Protein AF-X1D7Z5-F1 (afdb_monomer)

Mean predicted aligned error: 3.75 Å

Radius of gyration: 14.7 Å; Cα contacts (8 Å, |Δi|>4): 200; chains: 1; bounding box: 39×24×39 Å

Sequence (118 aa):
MLPVLEDTVLAESVVADRLTINDLLLYSAVCGTGLDTIPLPGSISEDQLYAVLLDLAALAQRLGKFLTARLMPIPGKRVGEVTDFDFEFFANSKVMDFKAKPLEGHLTEEENFHIQSR

pLDDT: mean 92.73, std 5.83, range [73.25, 97.75]

Foldseek 3Di:
DDACFQDQVSQVCQLVVNDALVNQLVVVLVDQEAHPPAAAALPDDPLLVVQSVVSRVLSCQQAVGNYDHDYHHDPPDDFSDWDDDPDPSTDIHTHHDRPDDGDDDPVPDPDDDDHHYD

Organism: NCBI:txid412755

Solvent-accessible surface area (backbone atoms only — not comparable to full-atom values): 6694 Å² total; per-residue (Å²): 106,77,35,38,29,60,27,61,67,53,9,51,31,36,58,70,71,74,51,53,62,68,56,43,54,57,48,28,74,78,39,65,44,34,49,34,53,38,46,29,25,38,79,66,49,69,52,36,53,49,40,54,50,49,54,51,48,52,51,18,42,33,67,72,46,76,56,45,76,40,76,39,64,35,78,95,41,49,62,71,39,71,53,82,73,94,46,96,70,48,31,63,28,36,21,41,68,73,90,56,58,63,66,61,72,76,74,64,49,97,68,86,80,88,70,68,56,115

Secondary structure (DSSP, 8-state):
---GGG-HHHHHHHHTT---HHHHHHHHHHSS-EEEEEEEETT--HHHHHHHHHHHHHHHHHHT---EEEEEEETT--TTPBP----TT----BPPP--PPPP-GGGGSSPPP-PPP-

InterPro domains:
  IPR007841 Uncharacterised protein family UPF0210 [PF05167] (1-85)
  IPR007841 Uncharacterised protein family UPF0210 [PTHR37560] (1-97)

Structure (mmCIF, N/CA/C/O backbone):
data_AF-X1D7Z5-F1
#
_entry.id   AF-X1D7Z5-F1
#
loop_
_atom_site.group_PDB
_atom_site.id
_atom_site.type_symbol
_atom_site.label_atom_id
_atom_site.label_alt_id
_atom_site.label_comp_id
_atom_site.label_asym_id
_atom_site.label_entity_id
_atom_site.label_seq_id
_atom_site.pdbx_PDB_ins_code
_atom_site.Cartn_x
_atom_site.Cartn_y
_atom_site.Cartn_z
_atom_site.occupancy
_atom_site.B_iso_or_equiv
_atom_site.auth_seq_id
_atom_site.auth_comp_id
_atom_site.auth_asym_id
_atom_site.auth_atom_id
_atom_site.pdbx_PDB_model_num
ATOM 1 N N . MET A 1 1 ? 5.574 9.428 5.210 1.00 85.25 1 MET A N 1
ATOM 2 C CA . MET A 1 1 ? 6.127 8.337 4.385 1.00 85.25 1 MET A CA 1
ATOM 3 C C . MET A 1 1 ? 5.878 8.729 2.941 1.00 85.25 1 MET A C 1
ATOM 5 O O . MET A 1 1 ? 4.808 9.271 2.688 1.00 85.25 1 MET A O 1
ATOM 9 N N . LEU A 1 2 ? 6.841 8.563 2.038 1.00 91.94 2 LEU A N 1
ATOM 10 C CA . LEU A 1 2 ? 6.559 8.772 0.615 1.00 91.94 2 LEU A CA 1
ATOM 11 C C . LEU A 1 2 ? 5.749 7.585 0.050 1.00 91.94 2 LEU A C 1
ATOM 13 O O . LEU A 1 2 ? 5.769 6.513 0.660 1.00 91.94 2 LEU A O 1
ATOM 17 N N . PRO A 1 3 ? 4.992 7.766 -1.042 1.00 94.62 3 PRO A N 1
ATOM 18 C CA . PRO A 1 3 ? 4.254 6.679 -1.693 1.00 94.62 3 PRO A CA 1
ATOM 19 C C . PRO A 1 3 ? 5.181 5.602 -2.279 1.00 94.62 3 PRO A C 1
ATOM 21 O O . PRO A 1 3 ? 6.312 5.901 -2.660 1.00 94.62 3 PRO A O 1
ATOM 24 N N . VAL A 1 4 ? 4.712 4.349 -2.375 1.00 95.88 4 VAL A N 1
ATOM 25 C CA . VAL A 1 4 ? 5.561 3.197 -2.760 1.00 95.88 4 VAL A CA 1
ATOM 26 C C . VAL A 1 4 ? 6.183 3.375 -4.138 1.00 95.88 4 VAL A C 1
ATOM 28 O O . VAL A 1 4 ? 7.371 3.114 -4.304 1.00 95.88 4 VAL A O 1
ATOM 31 N N . LEU A 1 5 ? 5.394 3.813 -5.120 1.00 96.88 5 LEU A N 1
ATOM 32 C CA . LEU A 1 5 ? 5.900 4.048 -6.470 1.00 96.88 5 LEU A CA 1
ATOM 33 C C . LEU A 1 5 ? 6.615 5.390 -6.605 1.00 96.88 5 LEU A C 1
ATOM 35 O O . LEU A 1 5 ? 7.181 5.628 -7.650 1.00 96.88 5 LEU A O 1
ATOM 39 N N . GLU A 1 6 ? 6.622 6.274 -5.609 1.00 96.56 6 GLU A N 1
ATOM 40 C CA . GLU A 1 6 ? 7.266 7.5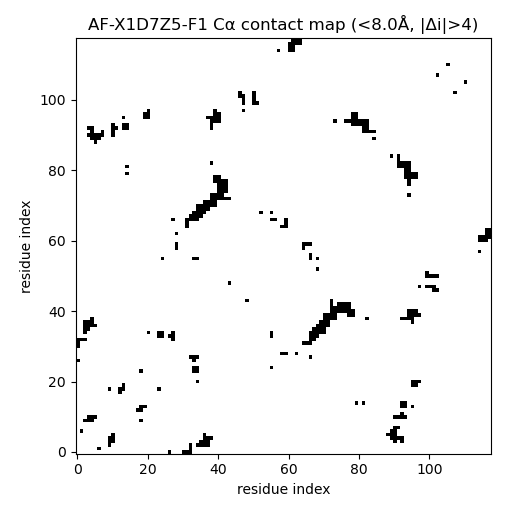99 -5.715 1.00 96.56 6 GLU A CA 1
ATOM 41 C C . GLU A 1 6 ? 8.602 7.664 -4.946 1.00 96.56 6 GLU A C 1
ATOM 43 O O . GLU A 1 6 ? 9.257 8.705 -4.910 1.00 96.56 6 GLU A O 1
ATOM 48 N N . ASP A 1 7 ? 9.026 6.552 -4.336 1.00 96.50 7 ASP A N 1
ATOM 49 C CA . ASP A 1 7 ? 10.265 6.438 -3.566 1.00 96.50 7 ASP A C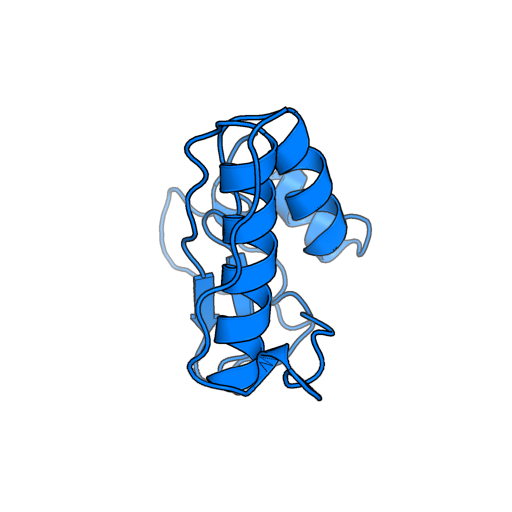A 1
ATOM 50 C C . ASP A 1 7 ? 11.029 5.161 -3.944 1.00 96.50 7 ASP A C 1
ATOM 52 O O . ASP A 1 7 ? 10.548 4.041 -3.764 1.00 96.50 7 ASP A O 1
ATOM 56 N N . THR A 1 8 ? 12.256 5.326 -4.444 1.00 96.31 8 THR A N 1
ATOM 57 C CA . THR A 1 8 ? 13.093 4.214 -4.918 1.00 96.31 8 THR A CA 1
ATOM 58 C C . THR A 1 8 ? 13.430 3.212 -3.814 1.00 96.31 8 THR A C 1
ATOM 60 O O . THR A 1 8 ? 13.469 2.012 -4.072 1.00 96.31 8 THR A O 1
ATOM 63 N N . VAL A 1 9 ? 13.636 3.664 -2.574 1.00 96.81 9 VAL A N 1
ATOM 64 C CA . VAL A 1 9 ? 14.011 2.782 -1.458 1.00 96.81 9 VAL A CA 1
ATOM 65 C C . VAL A 1 9 ? 12.817 1.932 -1.026 1.00 96.81 9 VAL A C 1
ATOM 67 O O . VAL A 1 9 ? 12.973 0.740 -0.736 1.00 96.81 9 VAL A O 1
ATOM 70 N N . LEU A 1 10 ? 11.617 2.516 -1.001 1.00 96.62 10 LEU A N 1
ATOM 71 C CA . LEU A 1 10 ? 10.383 1.774 -0.740 1.00 96.62 10 LEU A CA 1
ATOM 72 C C . LEU A 1 10 ? 10.081 0.788 -1.870 1.00 96.62 10 LEU A C 1
ATOM 74 O O . LEU A 1 10 ? 9.818 -0.382 -1.582 1.00 96.62 10 LEU A O 1
ATOM 78 N N . ALA A 1 11 ? 10.196 1.213 -3.131 1.00 97.38 11 ALA A N 1
ATOM 79 C CA . ALA A 1 11 ? 10.025 0.342 -4.291 1.00 97.38 11 ALA A CA 1
ATOM 80 C C . ALA A 1 11 ? 10.984 -0.864 -4.250 1.00 97.38 11 ALA A C 1
ATOM 82 O O . ALA A 1 11 ? 10.548 -2.015 -4.327 1.00 97.38 11 ALA A O 1
ATOM 83 N N . GLU A 1 12 ? 12.279 -0.631 -4.018 1.00 97.31 12 GLU A N 1
ATOM 84 C CA . GLU A 1 12 ? 13.282 -1.694 -3.872 1.00 97.31 12 GLU A CA 1
ATOM 85 C C . GLU A 1 12 ? 12.997 -2.615 -2.678 1.00 97.31 12 GLU A C 1
ATOM 87 O O . GLU A 1 12 ? 13.218 -3.827 -2.745 1.00 97.31 12 GLU A O 1
ATOM 92 N N . SER A 1 13 ? 12.488 -2.066 -1.572 1.00 97.12 13 SER A N 1
ATOM 93 C CA . SER A 1 13 ? 12.129 -2.852 -0.386 1.00 97.12 13 SER A CA 1
ATOM 94 C C . SER A 1 13 ? 10.953 -3.792 -0.651 1.00 97.12 13 SER A C 1
ATOM 96 O O . SER A 1 13 ? 10.980 -4.934 -0.188 1.00 97.12 13 SER A O 1
ATOM 98 N N . VAL A 1 14 ? 9.963 -3.350 -1.431 1.00 97.19 14 VAL A N 1
ATOM 99 C CA . VAL A 1 14 ? 8.846 -4.190 -1.892 1.00 97.19 14 VAL A CA 1
ATOM 100 C C . VAL A 1 14 ? 9.335 -5.272 -2.857 1.00 97.19 14 VAL A C 1
ATOM 102 O O . VAL A 1 14 ? 8.973 -6.442 -2.711 1.00 97.19 14 VAL A O 1
ATOM 105 N N . VAL A 1 15 ? 10.204 -4.923 -3.814 1.00 96.81 15 VAL A N 1
ATOM 106 C CA . VAL A 1 15 ? 10.811 -5.900 -4.737 1.00 96.81 15 VAL A CA 1
ATOM 107 C C . VAL A 1 15 ? 11.549 -6.990 -3.959 1.00 96.81 15 VAL A C 1
ATOM 109 O O . VAL A 1 15 ? 11.351 -8.171 -4.246 1.00 96.81 15 VAL A O 1
ATOM 112 N N . ALA A 1 16 ? 12.303 -6.605 -2.927 1.00 96.75 16 ALA A N 1
ATOM 113 C CA . ALA A 1 16 ? 13.048 -7.500 -2.045 1.00 96.75 16 ALA A CA 1
ATOM 114 C C . ALA A 1 16 ? 12.194 -8.257 -1.002 1.00 96.75 16 ALA A C 1
ATOM 116 O O . ALA A 1 16 ? 12.770 -8.876 -0.109 1.00 96.75 16 ALA A O 1
ATOM 117 N N . ASP A 1 17 ? 10.856 -8.188 -1.067 1.00 94.81 17 ASP A N 1
ATOM 118 C CA . ASP A 1 17 ? 9.931 -8.836 -0.115 1.00 94.81 17 ASP A CA 1
ATOM 119 C C . ASP A 1 17 ? 10.123 -8.403 1.352 1.00 94.81 17 ASP A C 1
ATOM 121 O O . ASP A 1 17 ? 9.767 -9.124 2.284 1.00 94.81 17 ASP A O 1
ATOM 125 N N . ARG A 1 18 ? 10.681 -7.207 1.579 1.00 96.44 18 ARG A N 1
ATOM 126 C CA . ARG A 1 18 ? 10.913 -6.641 2.921 1.00 96.44 18 ARG A CA 1
ATOM 127 C C . ARG A 1 18 ? 9.802 -5.708 3.392 1.00 96.44 18 ARG A C 1
ATOM 129 O O . ARG A 1 18 ? 9.819 -5.304 4.549 1.00 96.44 18 ARG A O 1
ATOM 136 N N . LEU A 1 19 ? 8.885 -5.336 2.500 1.00 95.56 19 LEU A N 1
ATOM 137 C CA . LEU A 1 19 ? 7.800 -4.403 2.778 1.00 95.56 19 LEU A CA 1
ATOM 138 C C . LEU A 1 19 ? 6.485 -4.936 2.205 1.00 95.56 19 LEU A C 1
ATOM 140 O O . LEU A 1 19 ? 6.387 -5.197 1.005 1.00 95.56 19 LEU A O 1
ATOM 144 N N . THR A 1 20 ? 5.478 -5.084 3.063 1.00 95.25 20 THR A N 1
ATOM 145 C CA . THR A 1 20 ? 4.137 -5.571 2.708 1.00 95.25 20 THR A CA 1
ATOM 146 C C . THR A 1 20 ? 3.073 -4.487 2.897 1.00 95.25 20 THR A C 1
ATOM 148 O O . THR A 1 20 ? 3.311 -3.466 3.540 1.00 95.25 20 THR A O 1
ATOM 151 N N . ILE A 1 21 ? 1.858 -4.710 2.383 1.00 94.94 21 ILE A N 1
ATOM 152 C CA . ILE A 1 21 ? 0.733 -3.781 2.598 1.00 94.94 21 ILE A CA 1
ATOM 153 C C . ILE A 1 21 ? 0.378 -3.656 4.088 1.00 94.94 21 ILE A C 1
ATOM 155 O O . ILE A 1 21 ? 0.057 -2.563 4.549 1.00 94.94 21 ILE A O 1
ATOM 159 N N . ASN A 1 22 ? 0.505 -4.733 4.868 1.00 93.75 22 ASN A N 1
ATOM 160 C CA . ASN A 1 22 ? 0.262 -4.686 6.312 1.00 93.75 22 ASN A CA 1
ATOM 161 C C . ASN A 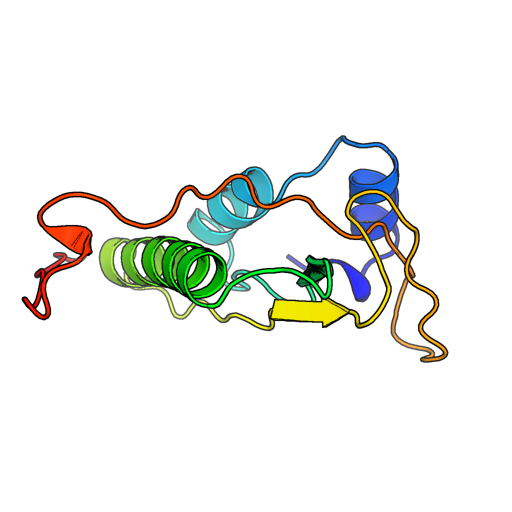1 22 ? 1.290 -3.805 7.035 1.00 93.75 22 ASN A C 1
ATOM 163 O O . ASN A 1 22 ? 0.928 -3.076 7.958 1.00 93.75 22 ASN A O 1
ATOM 167 N N . ASP A 1 23 ? 2.549 -3.819 6.590 1.00 94.81 23 ASP A N 1
ATOM 168 C CA . ASP A 1 23 ? 3.576 -2.916 7.120 1.00 94.81 23 ASP A CA 1
ATOM 169 C C . ASP A 1 23 ? 3.248 -1.458 6.779 1.00 94.81 23 ASP A C 1
ATOM 171 O O . ASP A 1 23 ? 3.362 -0.581 7.633 1.00 94.81 23 ASP A O 1
ATOM 175 N N . LEU A 1 24 ? 2.762 -1.190 5.563 1.00 95.69 24 LEU A N 1
ATOM 176 C CA . LEU A 1 24 ? 2.331 0.149 5.147 1.00 95.69 24 LEU A CA 1
ATOM 177 C C . LEU A 1 24 ? 1.112 0.644 5.947 1.00 95.69 24 LEU A C 1
ATOM 179 O O . LEU A 1 24 ? 1.070 1.813 6.344 1.00 95.69 24 LEU A O 1
ATOM 183 N N . LEU A 1 25 ? 0.146 -0.231 6.251 1.00 94.62 25 LEU A N 1
ATOM 184 C CA . LEU A 1 25 ? -0.965 0.069 7.166 1.00 94.62 25 LEU A CA 1
ATOM 185 C C . LEU A 1 25 ? -0.451 0.383 8.578 1.00 94.62 25 LEU A C 1
ATOM 187 O O . LEU A 1 25 ? -0.855 1.379 9.181 1.00 94.62 25 LEU A O 1
ATOM 191 N N . LEU A 1 26 ? 0.501 -0.402 9.089 1.00 94.75 26 LEU A N 1
ATOM 192 C CA . LEU A 1 26 ? 1.134 -0.138 10.381 1.00 94.75 26 LEU A CA 1
ATOM 193 C C . LEU A 1 26 ? 1.865 1.213 10.385 1.00 94.75 26 LEU A C 1
ATOM 195 O O . LEU A 1 26 ? 1.727 1.995 11.326 1.00 94.75 26 LEU A O 1
ATOM 199 N N . TYR A 1 27 ? 2.600 1.538 9.323 1.00 95.69 27 TYR A N 1
ATOM 200 C CA . TYR A 1 27 ? 3.269 2.832 9.187 1.00 95.69 27 TYR A CA 1
ATOM 201 C C . TYR A 1 27 ? 2.261 3.979 9.087 1.00 95.69 27 TYR A C 1
ATOM 203 O O . TYR A 1 27 ? 2.506 5.068 9.610 1.00 95.69 27 TYR A O 1
ATOM 211 N N . SER A 1 28 ? 1.090 3.740 8.499 1.00 95.88 28 SER A N 1
ATOM 212 C CA . SER A 1 28 ? -0.019 4.701 8.460 1.00 95.88 28 SER A CA 1
ATOM 213 C C . SER A 1 28 ? -0.586 5.011 9.850 1.00 95.88 28 SER A C 1
ATOM 215 O O . SER A 1 28 ? -1.074 6.117 10.086 1.00 95.88 28 SER A O 1
ATOM 217 N N . ALA A 1 29 ? -0.426 4.113 10.827 1.00 95.25 29 ALA A N 1
ATOM 218 C CA . ALA A 1 29 ? -0.793 4.409 12.211 1.00 95.25 29 ALA A CA 1
ATOM 219 C C . ALA A 1 29 ? 0.034 5.575 12.784 1.00 95.25 29 ALA A C 1
ATOM 221 O O . ALA A 1 29 ? -0.482 6.398 13.544 1.00 95.25 29 ALA A O 1
ATOM 222 N N . VAL A 1 30 ? 1.294 5.726 12.358 1.00 94.50 30 VAL A N 1
ATOM 223 C CA . VAL A 1 30 ? 2.218 6.758 12.864 1.00 94.50 30 VAL A CA 1
ATOM 224 C C . VAL A 1 30 ? 2.438 7.923 11.892 1.00 94.50 30 VAL A C 1
ATOM 226 O O . VAL A 1 30 ? 2.610 9.051 12.342 1.00 94.50 30 VAL A O 1
ATOM 229 N N . CYS A 1 31 ? 2.320 7.717 10.577 1.00 92.88 31 CYS A N 1
ATOM 230 C CA . CYS A 1 31 ? 2.442 8.767 9.552 1.00 92.88 31 CYS A CA 1
ATOM 231 C C . CYS A 1 31 ? 1.079 9.226 8.992 1.00 92.88 31 CYS A C 1
ATOM 233 O O . CYS A 1 31 ? 0.050 8.694 9.382 1.00 92.88 31 CYS A O 1
ATOM 235 N N . GLY A 1 32 ? 1.045 10.244 8.128 1.00 86.88 32 GLY A N 1
ATOM 236 C CA . GLY A 1 32 ? -0.205 10.796 7.573 1.00 86.88 32 GLY A CA 1
ATOM 237 C C . GLY A 1 32 ? -0.571 10.322 6.164 1.00 86.88 32 GLY A C 1
ATOM 238 O O . GLY A 1 32 ? -1.541 10.817 5.613 1.00 86.88 32 GLY A O 1
ATOM 239 N N . THR A 1 33 ? 0.214 9.431 5.555 1.00 89.75 33 THR A N 1
ATOM 240 C CA . THR A 1 33 ? 0.086 9.125 4.120 1.00 89.75 33 THR A CA 1
ATOM 241 C C . THR A 1 33 ? -1.056 8.154 3.829 1.00 89.75 33 THR A C 1
ATOM 243 O O . THR A 1 33 ? -1.820 8.383 2.907 1.00 89.75 33 THR A O 1
ATOM 246 N N . GLY A 1 34 ? -1.209 7.086 4.616 1.00 95.00 34 GLY A N 1
ATOM 247 C CA . GLY A 1 34 ? -2.103 5.991 4.239 1.00 95.00 34 GLY A CA 1
ATOM 248 C C . GLY A 1 34 ? -1.473 5.075 3.184 1.00 95.00 34 GLY A C 1
ATOM 249 O O . GLY A 1 34 ? -0.254 4.886 3.153 1.00 95.00 34 GLY A O 1
ATOM 250 N N . LEU A 1 35 ? -2.315 4.508 2.322 1.00 95.94 35 LEU A N 1
ATOM 251 C CA . LEU A 1 35 ? -1.935 3.575 1.261 1.00 95.94 35 LEU A CA 1
ATOM 252 C C . LEU A 1 35 ? -1.899 4.290 -0.090 1.00 95.94 35 LEU A C 1
ATOM 254 O O . LEU A 1 35 ? -2.858 4.240 -0.858 1.00 95.94 35 LEU A O 1
ATOM 258 N N . ASP A 1 36 ? -0.787 4.957 -0.378 1.00 95.19 36 ASP A N 1
ATOM 259 C CA . ASP A 1 36 ? -0.627 5.755 -1.593 1.00 95.19 36 ASP A CA 1
ATOM 260 C C . ASP A 1 36 ? 0.270 5.068 -2.642 1.00 95.19 36 ASP A C 1
ATOM 262 O O . ASP A 1 36 ? 1.279 4.454 -2.292 1.00 95.19 36 ASP A O 1
ATOM 266 N N . THR A 1 37 ? -0.129 5.173 -3.915 1.00 95.75 37 THR A N 1
ATOM 267 C CA . THR A 1 37 ? 0.442 4.490 -5.097 1.00 95.75 37 THR A CA 1
ATOM 268 C C . THR A 1 37 ? 0.735 3.005 -4.900 1.00 95.75 37 THR A C 1
ATOM 270 O O . THR A 1 37 ? 1.830 2.529 -5.183 1.00 95.75 37 THR A O 1
ATOM 273 N N . ILE A 1 38 ? -0.246 2.237 -4.425 1.00 97.19 38 ILE A N 1
ATOM 274 C CA . ILE A 1 38 ? -0.050 0.804 -4.158 1.00 97.19 38 ILE A CA 1
ATOM 275 C C . ILE A 1 38 ? -0.355 -0.025 -5.414 1.00 97.19 38 ILE A C 1
ATOM 277 O O . ILE A 1 38 ? -1.527 -0.112 -5.789 1.00 97.19 38 ILE A O 1
ATOM 281 N N . PRO A 1 39 ? 0.643 -0.664 -6.060 1.00 97.31 39 PRO A N 1
ATOM 282 C CA . PRO A 1 39 ? 0.402 -1.524 -7.213 1.00 97.31 39 PRO A CA 1
ATOM 283 C C . PRO A 1 39 ? -0.222 -2.854 -6.770 1.00 97.31 39 PRO A C 1
ATOM 285 O O . PRO A 1 39 ? 0.368 -3.601 -5.990 1.00 97.31 39 PRO A O 1
ATOM 288 N N . LEU A 1 40 ? -1.405 -3.166 -7.297 1.00 97.12 40 LEU A N 1
ATOM 289 C CA . LEU A 1 40 ? -2.186 -4.367 -6.985 1.00 97.12 40 LEU A CA 1
ATOM 290 C C . LEU A 1 40 ? -2.393 -5.220 -8.243 1.00 97.12 40 LEU A C 1
ATOM 292 O O . LEU A 1 40 ? -2.335 -4.694 -9.360 1.00 97.12 40 LEU A O 1
ATOM 296 N N . PRO A 1 41 ? -2.624 -6.540 -8.106 1.00 96.44 41 PRO A N 1
ATOM 297 C CA . PRO A 1 41 ? -2.878 -7.383 -9.265 1.00 96.44 41 PRO A CA 1
ATOM 298 C C . PRO A 1 41 ? -4.152 -6.924 -9.971 1.00 96.44 41 PRO A C 1
ATOM 300 O O . PRO A 1 41 ? -5.156 -6.635 -9.326 1.00 96.44 41 PRO A O 1
ATOM 303 N N . GLY A 1 42 ? -4.152 -6.911 -11.305 1.00 95.62 42 GLY A N 1
ATOM 304 C CA . GLY A 1 42 ? -5.334 -6.505 -12.077 1.00 95.62 42 GLY A CA 1
ATOM 305 C C . GLY A 1 42 ? -6.536 -7.440 -11.918 1.00 95.62 42 GLY A C 1
ATOM 306 O O . GLY A 1 42 ? -7.635 -7.094 -12.325 1.00 95.62 42 GLY A O 1
ATOM 307 N N . SER A 1 43 ? -6.324 -8.623 -11.335 1.00 94.56 43 SER A N 1
ATOM 308 C CA . SER A 1 43 ? -7.366 -9.595 -10.984 1.00 94.56 43 SER A CA 1
ATOM 309 C C . SER A 1 43 ? -7.931 -9.411 -9.571 1.00 94.56 43 SER A C 1
ATOM 311 O O . SER A 1 43 ? -8.734 -10.238 -9.143 1.00 94.56 43 SER A O 1
ATOM 313 N N . ILE A 1 44 ? -7.511 -8.374 -8.836 1.00 94.25 44 ILE A N 1
ATOM 314 C CA . ILE A 1 44 ? -8.036 -8.107 -7.496 1.00 94.25 44 ILE A CA 1
ATOM 315 C C . ILE A 1 44 ? -9.553 -7.890 -7.547 1.00 94.25 44 ILE A C 1
ATOM 317 O O . ILE A 1 44 ? -10.062 -7.163 -8.400 1.00 94.25 44 ILE A O 1
ATOM 321 N N . SER A 1 45 ? -10.269 -8.553 -6.643 1.00 93.00 45 SER A N 1
ATOM 322 C CA . SER A 1 45 ? -11.728 -8.450 -6.555 1.00 93.00 45 SER A CA 1
ATOM 323 C C . SER A 1 45 ? -12.176 -7.195 -5.804 1.00 93.00 45 SER A C 1
ATOM 325 O O . SER A 1 45 ? -11.431 -6.635 -4.995 1.00 93.00 45 SER A O 1
ATOM 327 N N . GLU A 1 46 ? -13.422 -6.780 -6.036 1.00 92.50 46 GLU A N 1
ATOM 328 C CA . GLU A 1 46 ? -14.053 -5.679 -5.298 1.00 92.50 46 GLU A CA 1
ATOM 329 C C . GLU A 1 46 ? -14.094 -5.962 -3.790 1.00 92.50 46 GLU A C 1
ATOM 331 O O . GLU A 1 46 ? -13.735 -5.086 -3.008 1.00 92.50 46 GLU A O 1
ATOM 336 N N . ASP A 1 47 ? -14.402 -7.197 -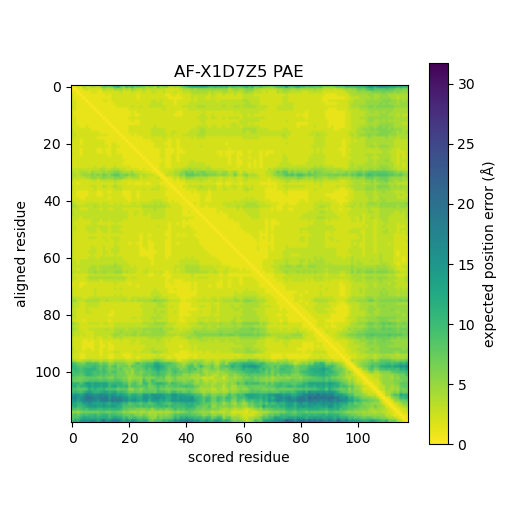3.379 1.00 91.12 47 ASP A N 1
ATOM 337 C CA . ASP A 1 47 ? -14.417 -7.605 -1.965 1.00 91.12 47 ASP A CA 1
ATOM 338 C C . ASP A 1 47 ? -13.048 -7.433 -1.294 1.00 91.12 47 ASP A C 1
ATOM 340 O O . ASP A 1 47 ? -12.948 -6.971 -0.156 1.00 91.12 47 ASP A O 1
ATOM 344 N N . GLN A 1 48 ? -11.969 -7.772 -2.006 1.00 91.75 48 GLN A N 1
ATOM 345 C CA . GLN A 1 48 ? -10.609 -7.581 -1.501 1.00 91.75 48 GLN A CA 1
ATOM 346 C C . GLN A 1 48 ? -10.252 -6.099 -1.385 1.00 91.75 48 GLN A C 1
ATOM 348 O O . GLN A 1 48 ? -9.634 -5.703 -0.398 1.00 91.75 48 GLN A O 1
ATOM 353 N N . L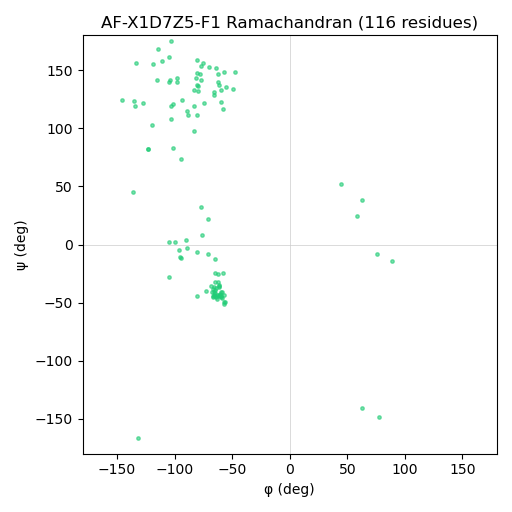EU A 1 49 ? -10.645 -5.274 -2.363 1.00 93.19 49 LEU A N 1
ATOM 354 C CA . LEU A 1 49 ? -10.455 -3.823 -2.293 1.00 93.19 49 LEU A CA 1
ATOM 355 C C . LEU A 1 49 ? -11.247 -3.217 -1.131 1.00 93.19 49 LEU A C 1
ATOM 357 O O . LEU A 1 49 ? -10.710 -2.394 -0.390 1.00 93.19 49 LEU A O 1
ATOM 361 N N . TYR A 1 50 ? -12.493 -3.649 -0.939 1.00 92.19 50 TYR A N 1
ATOM 362 C CA . TYR A 1 50 ? -13.333 -3.200 0.163 1.00 92.19 50 TYR A CA 1
ATOM 363 C C . TYR A 1 50 ? -12.702 -3.547 1.516 1.00 92.19 50 TYR A C 1
ATOM 365 O O . TYR A 1 50 ? -12.626 -2.682 2.386 1.00 92.19 50 TYR A O 1
ATOM 373 N N . ALA A 1 51 ? -12.150 -4.755 1.670 1.00 91.69 51 ALA A N 1
ATOM 374 C CA . ALA A 1 51 ? -11.425 -5.142 2.878 1.00 91.69 51 ALA A CA 1
ATOM 375 C C . ALA A 1 51 ? -10.209 -4.232 3.165 1.00 91.69 51 ALA A C 1
ATOM 377 O O . ALA A 1 51 ? -10.060 -3.775 4.298 1.00 91.69 51 ALA A O 1
ATOM 378 N N . VAL A 1 52 ? -9.390 -3.886 2.151 1.00 93.12 52 VAL A N 1
ATOM 379 C CA . VAL A 1 52 ? -8.278 -2.913 2.317 1.00 93.12 52 VAL A CA 1
ATOM 380 C C . VAL A 1 52 ? -8.804 -1.580 2.844 1.00 93.12 52 VAL A C 1
ATOM 382 O O . VAL A 1 52 ? -8.242 -0.981 3.764 1.00 93.12 52 VAL A O 1
ATOM 385 N N . LEU A 1 53 ? -9.851 -1.069 2.195 1.00 93.75 53 LEU A N 1
ATOM 386 C CA . LEU A 1 53 ? -10.391 0.252 2.484 1.00 93.75 53 LEU A CA 1
ATOM 387 C C . LEU A 1 53 ? -11.039 0.289 3.867 1.00 93.75 53 LEU A C 1
ATOM 389 O O . LEU A 1 53 ? -10.898 1.293 4.563 1.00 93.75 53 LEU A O 1
ATOM 393 N N . LEU A 1 54 ? -11.684 -0.802 4.284 1.00 92.50 54 LEU A N 1
ATOM 394 C CA . LEU A 1 54 ? -12.254 -0.943 5.617 1.00 92.50 54 LEU A CA 1
ATOM 395 C C . LEU A 1 54 ? -11.165 -0.924 6.698 1.00 92.50 54 LEU A C 1
ATOM 397 O O . LEU A 1 54 ? -11.307 -0.180 7.669 1.00 92.50 54 LEU A O 1
ATOM 401 N N . ASP A 1 55 ? -10.059 -1.653 6.510 1.00 92.75 55 ASP A N 1
ATOM 402 C CA . ASP A 1 55 ? -8.915 -1.625 7.434 1.00 92.75 55 ASP A CA 1
ATOM 403 C C . ASP A 1 55 ? -8.338 -0.208 7.568 1.00 92.75 55 ASP A C 1
ATOM 405 O O . ASP A 1 55 ? -8.099 0.288 8.677 1.00 92.75 55 ASP A O 1
ATOM 409 N N . LEU A 1 56 ? -8.155 0.483 6.438 1.00 95.12 56 LEU A N 1
ATOM 410 C CA . LEU A 1 56 ? -7.641 1.849 6.425 1.00 95.12 56 LEU A CA 1
ATOM 411 C C . LEU A 1 56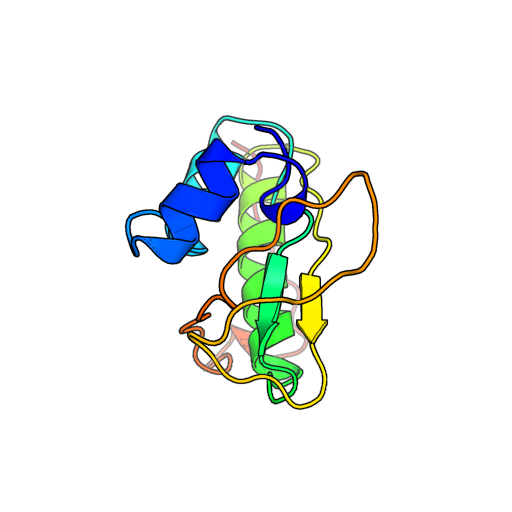 ? -8.614 2.839 7.083 1.00 95.12 56 LEU A C 1
ATOM 413 O O . LEU A 1 56 ? -8.185 3.692 7.863 1.00 95.12 56 LEU A O 1
ATOM 417 N N . ALA A 1 57 ? -9.913 2.728 6.793 1.00 94.31 57 ALA A N 1
ATOM 418 C CA . ALA A 1 57 ? -10.952 3.580 7.364 1.00 94.31 57 ALA A CA 1
ATOM 419 C C . ALA A 1 57 ? -11.084 3.366 8.877 1.00 94.31 57 ALA A C 1
ATOM 421 O O . ALA A 1 57 ? -11.164 4.335 9.635 1.00 94.31 57 ALA A O 1
ATOM 422 N N . ALA A 1 58 ? -11.033 2.112 9.333 1.00 93.69 58 ALA A N 1
ATOM 423 C CA . ALA A 1 58 ? -11.036 1.780 10.749 1.00 93.69 58 ALA A CA 1
ATOM 424 C C . ALA A 1 58 ? -9.826 2.389 11.466 1.00 93.69 58 ALA A C 1
ATOM 426 O O . ALA A 1 58 ? -9.974 2.991 12.534 1.00 93.69 58 ALA A O 1
ATOM 427 N N . LEU A 1 59 ? -8.639 2.297 10.857 1.00 95.69 59 LEU A N 1
ATOM 428 C CA . LEU A 1 59 ? -7.418 2.900 11.385 1.00 95.69 59 LEU A CA 1
ATOM 429 C C . LEU A 1 59 ? -7.516 4.432 11.449 1.00 95.69 59 LEU A C 1
ATOM 431 O O . LEU A 1 59 ? -7.203 5.026 12.483 1.00 95.69 59 LEU A O 1
ATOM 435 N N . ALA A 1 60 ? -7.981 5.062 10.368 1.00 95.88 60 ALA A N 1
ATOM 436 C CA . ALA A 1 60 ? -8.192 6.504 10.267 1.00 95.88 60 ALA A CA 1
ATOM 437 C C . ALA A 1 60 ? -9.146 7.008 11.359 1.00 95.88 60 ALA A C 1
ATOM 439 O O . ALA A 1 60 ? -8.796 7.906 12.128 1.00 95.88 60 ALA A O 1
ATOM 440 N N . GLN A 1 61 ? -10.310 6.369 11.487 1.00 95.38 61 GLN A N 1
ATOM 441 C CA . GLN A 1 61 ? -11.341 6.721 12.459 1.00 95.38 61 GLN A CA 1
ATOM 442 C C . GLN A 1 61 ? -10.865 6.505 13.901 1.00 95.38 61 GLN A C 1
ATOM 444 O O . GLN A 1 61 ? -11.048 7.370 14.757 1.00 95.38 61 GLN A O 1
ATOM 449 N N . ARG A 1 62 ? -10.209 5.370 14.180 1.00 95.69 62 ARG A N 1
ATOM 450 C CA . ARG A 1 62 ? -9.713 5.038 15.523 1.00 95.69 62 ARG A CA 1
ATOM 451 C C . ARG A 1 62 ? -8.644 6.013 16.007 1.00 95.69 62 ARG A C 1
ATOM 453 O O . ARG A 1 62 ? -8.583 6.300 17.203 1.00 95.69 62 ARG A O 1
ATOM 460 N N . LEU A 1 63 ? -7.781 6.471 15.104 1.00 95.81 63 LEU A N 1
ATOM 461 C C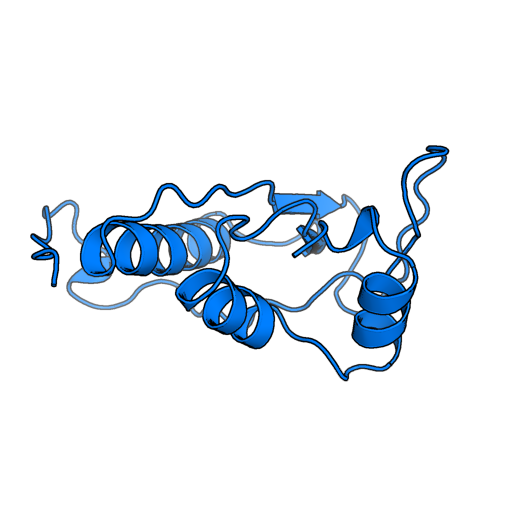A . LEU A 1 63 ? -6.654 7.345 15.429 1.00 95.81 63 LEU A CA 1
ATOM 462 C C . LEU A 1 63 ? -6.951 8.835 15.211 1.00 95.81 63 LEU A C 1
ATOM 464 O O . LEU A 1 63 ? -6.087 9.655 15.510 1.00 95.81 63 LEU A O 1
ATOM 468 N N . GLY A 1 64 ? -8.127 9.187 14.681 1.00 94.50 64 GLY A N 1
ATOM 469 C CA . GLY A 1 64 ? -8.470 10.567 14.332 1.00 94.50 64 GLY A CA 1
ATOM 470 C C . GLY A 1 64 ? -7.566 11.143 13.236 1.00 94.50 64 GLY A C 1
ATOM 471 O O . GLY A 1 64 ? -7.154 12.300 13.318 1.00 94.50 64 GLY A O 1
ATOM 472 N N . LYS A 1 65 ? -7.199 10.329 12.237 1.00 94.19 65 LYS A N 1
ATOM 473 C CA . LYS A 1 65 ? -6.238 10.687 11.181 1.00 94.19 65 LYS A CA 1
ATOM 474 C C . LYS A 1 65 ? -6.902 10.718 9.814 1.00 94.19 65 LYS A C 1
ATOM 476 O O . LYS A 1 65 ? -7.682 9.838 9.478 1.00 94.19 65 LYS A O 1
ATOM 481 N N . PHE A 1 66 ? -6.512 11.686 8.991 1.00 92.56 66 PHE A N 1
ATOM 482 C CA . PHE A 1 66 ? -6.869 11.714 7.575 1.00 92.56 66 PHE A CA 1
ATOM 483 C C . PHE A 1 66 ? -5.882 10.837 6.801 1.00 92.56 66 PHE A C 1
ATOM 485 O O . PHE A 1 66 ? -4.768 11.270 6.521 1.00 92.56 66 PHE A O 1
ATOM 492 N N . LEU A 1 67 ? -6.263 9.590 6.524 1.00 96.38 67 LEU A N 1
ATOM 493 C CA . LEU A 1 67 ? -5.478 8.655 5.713 1.00 96.38 67 LEU A CA 1
ATOM 494 C C . LEU A 1 67 ? -6.095 8.548 4.316 1.00 96.38 67 LEU A C 1
ATOM 496 O O . LEU A 1 67 ? -7.320 8.543 4.190 1.00 96.38 67 LEU A O 1
ATOM 500 N N . THR A 1 68 ? -5.267 8.451 3.277 1.00 94.94 68 THR A N 1
ATOM 501 C CA . THR A 1 68 ? -5.733 8.315 1.890 1.00 94.94 68 THR A CA 1
ATOM 502 C C . THR A 1 68 ? -5.432 6.926 1.333 1.00 94.94 68 THR A C 1
ATOM 504 O O . THR A 1 68 ? -4.558 6.209 1.826 1.00 94.94 68 THR A O 1
ATOM 507 N N . ALA A 1 69 ? -6.183 6.537 0.303 1.00 96.06 69 ALA A N 1
ATOM 508 C CA . ALA A 1 69 ? -5.936 5.331 -0.474 1.00 96.06 69 ALA A CA 1
ATOM 509 C C . ALA A 1 69 ? -5.873 5.676 -1.966 1.00 96.06 69 ALA A C 1
ATOM 511 O O . ALA A 1 69 ? -6.849 6.171 -2.530 1.00 96.06 69 ALA A O 1
ATOM 512 N N . ARG A 1 70 ? -4.748 5.369 -2.615 1.00 96.56 70 ARG A N 1
ATOM 513 C CA . ARG A 1 70 ? -4.597 5.330 -4.076 1.00 96.56 70 ARG A CA 1
ATOM 514 C C . ARG A 1 70 ? -4.113 3.935 -4.448 1.00 96.56 70 ARG A C 1
ATOM 516 O O . ARG A 1 70 ? -2.920 3.673 -4.604 1.00 96.56 70 ARG A O 1
ATOM 523 N N . LEU A 1 71 ? -5.079 3.027 -4.523 1.00 96.12 71 LEU A N 1
ATOM 524 C CA . LEU A 1 71 ? -4.874 1.638 -4.910 1.00 96.12 71 LEU A CA 1
ATOM 525 C C . LEU A 1 71 ? -4.861 1.545 -6.437 1.00 96.12 71 LEU A C 1
ATOM 527 O O . LEU A 1 71 ? -5.722 2.122 -7.100 1.00 96.12 71 LEU A O 1
ATOM 531 N N . MET A 1 72 ? -3.885 0.834 -6.995 1.00 96.12 72 MET A N 1
ATOM 532 C CA . MET A 1 72 ? -3.646 0.781 -8.436 1.00 96.12 72 MET A CA 1
ATOM 533 C C . MET A 1 72 ? -3.692 -0.668 -8.937 1.00 96.12 72 MET A C 1
ATOM 535 O O . MET A 1 72 ? -2.638 -1.288 -9.084 1.00 96.12 72 MET A O 1
ATOM 539 N N . PRO A 1 73 ? -4.883 -1.239 -9.202 1.00 96.25 73 PRO A N 1
ATOM 540 C CA . PRO A 1 73 ? -4.996 -2.503 -9.926 1.00 96.25 73 PRO A CA 1
ATOM 541 C C . PRO A 1 73 ? -4.367 -2.373 -11.318 1.00 96.25 73 PRO A C 1
ATOM 543 O O . PRO A 1 73 ? -4.767 -1.507 -12.095 1.00 96.25 73 PRO A O 1
ATOM 546 N N . ILE A 1 74 ? -3.385 -3.219 -11.639 1.00 96.62 74 ILE A N 1
ATOM 547 C CA . ILE A 1 74 ? -2.652 -3.151 -12.911 1.00 96.62 74 ILE A CA 1
ATOM 548 C C . ILE A 1 74 ? -3.144 -4.258 -13.854 1.00 96.62 74 ILE A C 1
ATOM 550 O O . ILE A 1 74 ? -2.845 -5.436 -13.620 1.00 96.62 74 ILE A O 1
ATOM 554 N N . PRO A 1 75 ? -3.890 -3.924 -14.928 1.00 95.06 75 PRO A N 1
ATOM 555 C CA . PRO A 1 75 ? -4.440 -4.914 -15.848 1.00 95.06 75 PRO A CA 1
ATOM 556 C C . PRO A 1 75 ? -3.367 -5.840 -16.426 1.00 95.06 75 PRO A C 1
ATOM 558 O O . PRO A 1 75 ? -2.300 -5.400 -16.843 1.00 95.06 75 PRO A O 1
ATOM 561 N N . GLY A 1 76 ? -3.656 -7.142 -16.458 1.00 95.31 76 GLY A N 1
ATOM 562 C CA . GLY A 1 76 ? -2.754 -8.153 -17.018 1.00 95.31 76 GLY A CA 1
ATOM 563 C C . GLY A 1 76 ? -1.553 -8.526 -16.144 1.00 95.31 76 GLY A C 1
ATOM 564 O O . GLY A 1 76 ? -0.889 -9.509 -16.468 1.00 95.31 76 GLY A O 1
ATOM 565 N N . LYS A 1 77 ? -1.300 -7.817 -15.033 1.00 96.94 77 LYS A N 1
ATOM 566 C CA . LYS A 1 77 ? -0.218 -8.150 -14.098 1.00 96.94 77 LYS A CA 1
ATOM 567 C C . LYS A 1 77 ? -0.722 -8.941 -12.893 1.00 96.94 77 LYS A C 1
ATOM 569 O O . LYS A 1 77 ? -1.817 -8.714 -12.365 1.00 96.94 77 LYS A O 1
ATOM 574 N N . ARG A 1 78 ? 0.109 -9.877 -12.455 1.00 96.44 78 ARG A N 1
ATOM 575 C CA . ARG A 1 78 ? -0.069 -10.744 -11.290 1.00 96.44 78 ARG A CA 1
ATOM 576 C C . ARG A 1 78 ? 0.829 -10.288 -10.150 1.00 96.44 78 ARG A C 1
ATOM 578 O O . ARG A 1 78 ? 1.826 -9.602 -10.355 1.00 96.44 78 ARG A O 1
ATOM 585 N N . VAL A 1 79 ? 0.484 -10.738 -8.948 1.00 96.44 79 VAL A N 1
ATOM 586 C CA . VAL A 1 79 ? 1.326 -10.598 -7.757 1.00 96.44 79 VAL A CA 1
ATOM 587 C C . VAL A 1 79 ? 2.751 -11.052 -8.064 1.00 96.44 79 VAL A C 1
ATOM 589 O O . VAL A 1 79 ? 2.958 -12.113 -8.654 1.00 96.44 79 VAL A O 1
ATOM 592 N N . GLY A 1 80 ? 3.730 -10.249 -7.653 1.00 96.31 80 GLY A N 1
ATOM 593 C CA . GLY A 1 80 ? 5.143 -10.558 -7.842 1.00 96.31 80 GLY A CA 1
ATOM 594 C C . GLY A 1 80 ? 5.744 -10.059 -9.160 1.00 96.31 80 GLY A C 1
ATOM 595 O O . GLY A 1 80 ? 6.967 -10.020 -9.281 1.00 96.31 80 GLY A O 1
ATOM 596 N N . GLU A 1 81 ? 4.931 -9.653 -10.139 1.00 97.56 81 GLU A N 1
ATOM 597 C CA . GLU A 1 81 ? 5.441 -9.077 -11.387 1.00 97.56 81 GLU A CA 1
ATOM 598 C C . GLU A 1 81 ? 5.859 -7.618 -11.186 1.00 97.56 81 GLU A C 1
ATOM 600 O O . GLU A 1 81 ? 5.275 -6.892 -10.384 1.00 97.56 81 GLU A O 1
ATOM 605 N N . VAL A 1 82 ? 6.888 -7.178 -11.908 1.00 96.88 82 VAL A N 1
ATOM 606 C CA . VAL A 1 82 ? 7.403 -5.806 -11.812 1.00 96.88 82 VAL A CA 1
ATOM 607 C C . VAL A 1 82 ? 6.521 -4.864 -12.637 1.00 96.88 82 VAL A C 1
ATOM 609 O O . VAL A 1 82 ? 6.103 -5.203 -13.750 1.00 96.88 82 VAL A O 1
ATOM 612 N N . THR A 1 83 ? 6.212 -3.695 -12.086 1.00 96.94 83 THR A N 1
ATOM 613 C CA . THR A 1 83 ? 5.503 -2.622 -12.785 1.00 96.94 83 THR A CA 1
ATOM 614 C C . THR A 1 83 ? 6.398 -2.005 -13.856 1.00 96.94 83 THR A C 1
ATOM 616 O O . THR A 1 83 ? 7.620 -2.030 -13.760 1.00 96.94 83 THR A O 1
ATOM 619 N N . ASP A 1 84 ? 5.794 -1.463 -14.898 1.00 95.81 84 ASP A N 1
ATOM 620 C CA . ASP A 1 84 ? 6.471 -0.908 -16.072 1.00 95.81 84 ASP A CA 1
ATOM 621 C C . ASP A 1 84 ? 5.843 0.428 -16.477 1.00 95.81 84 ASP A C 1
ATOM 623 O O . ASP A 1 84 ? 5.562 0.687 -17.645 1.00 95.81 84 ASP A O 1
ATOM 627 N N . PHE A 1 85 ? 5.605 1.284 -15.484 1.00 95.56 85 PHE A N 1
ATOM 628 C CA . PHE A 1 85 ? 5.148 2.643 -15.720 1.00 95.56 85 PHE A CA 1
ATOM 629 C C . PHE A 1 85 ? 6.236 3.448 -16.432 1.00 95.56 85 PHE A C 1
ATOM 631 O O . PHE A 1 85 ? 7.378 3.504 -15.972 1.00 95.56 85 PHE A O 1
ATOM 638 N N . ASP A 1 86 ? 5.846 4.098 -17.526 1.00 95.31 86 ASP A N 1
ATOM 639 C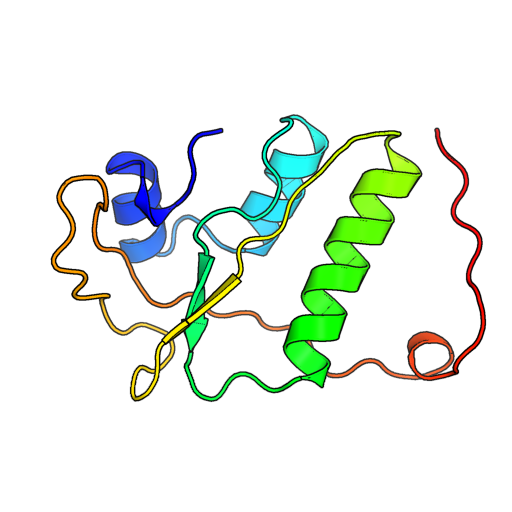 CA . ASP A 1 86 ? 6.630 5.121 -18.216 1.00 95.31 86 ASP A CA 1
ATOM 640 C C . ASP A 1 86 ? 6.206 6.502 -17.694 1.00 95.31 86 ASP A C 1
ATOM 642 O O . ASP A 1 86 ? 5.420 7.224 -18.309 1.00 95.31 86 ASP A O 1
ATOM 646 N N . PHE A 1 87 ? 6.625 6.810 -16.465 1.00 95.06 87 PHE A N 1
ATOM 647 C CA . PHE A 1 87 ? 6.319 8.069 -15.794 1.00 95.06 87 PHE A CA 1
ATOM 648 C C . PHE A 1 87 ? 7.493 8.489 -14.912 1.00 95.06 87 PHE A C 1
ATOM 650 O O . PHE A 1 87 ? 7.917 7.735 -14.042 1.00 95.06 87 PHE A O 1
ATOM 657 N N . GLU A 1 88 ? 8.016 9.699 -15.125 1.00 94.44 88 GLU A N 1
ATOM 658 C CA . GLU A 1 88 ? 9.293 10.152 -14.546 1.00 94.44 88 GLU A CA 1
ATOM 659 C C . GLU A 1 88 ? 9.315 10.201 -13.011 1.00 94.44 88 GLU A C 1
ATOM 661 O O . GLU A 1 88 ? 10.375 10.073 -12.402 1.00 94.44 88 GLU A O 1
ATOM 666 N N . PHE A 1 89 ? 8.149 10.361 -12.381 1.00 93.56 89 PHE A N 1
ATOM 667 C CA . PHE A 1 89 ? 8.024 10.406 -10.925 1.00 93.56 89 PHE A CA 1
ATOM 668 C C . PHE A 1 89 ? 7.810 9.026 -10.301 1.00 93.56 89 PHE A C 1
ATOM 670 O O . PHE A 1 89 ? 7.725 8.934 -9.077 1.00 93.56 89 PHE A O 1
ATOM 677 N N . PHE A 1 90 ? 7.699 7.965 -11.111 1.00 96.06 90 PHE A N 1
ATOM 678 C CA . PHE A 1 90 ? 7.503 6.610 -10.613 1.00 96.06 90 PHE A CA 1
ATOM 679 C C . PHE A 1 90 ? 8.791 5.780 -10.622 1.00 96.06 90 PHE A C 1
ATOM 681 O O . PHE A 1 90 ? 9.380 5.490 -11.660 1.00 96.06 90 PHE A O 1
ATOM 688 N N . ALA A 1 91 ? 9.174 5.309 -9.441 1.00 97.19 91 ALA A N 1
ATOM 689 C CA . ALA A 1 91 ? 10.050 4.171 -9.246 1.00 97.19 91 ALA A CA 1
ATOM 690 C C . ALA A 1 91 ? 9.236 2.878 -9.401 1.00 97.19 91 ALA A C 1
ATOM 692 O O . ALA A 1 91 ? 8.379 2.547 -8.579 1.00 97.19 91 ALA A O 1
ATOM 693 N N . ASN A 1 92 ? 9.507 2.134 -10.474 1.00 96.94 92 ASN A N 1
ATOM 694 C CA . ASN A 1 92 ? 8.856 0.850 -10.702 1.00 96.94 92 ASN A CA 1
ATOM 695 C C . ASN A 1 92 ? 9.165 -0.141 -9.571 1.00 96.94 92 ASN A C 1
ATOM 697 O O . ASN A 1 92 ? 10.298 -0.262 -9.108 1.00 96.94 92 ASN A O 1
ATOM 701 N N . SER A 1 93 ? 8.130 -0.857 -9.144 1.00 97.12 93 SER A N 1
ATOM 702 C CA . SER A 1 93 ? 8.154 -1.767 -8.002 1.00 97.12 93 SER A CA 1
ATOM 703 C C . SER A 1 93 ? 7.524 -3.104 -8.388 1.00 97.12 93 SER A C 1
ATOM 705 O O . SER A 1 93 ? 7.317 -3.398 -9.562 1.00 97.12 93 SER A O 1
ATOM 707 N N . LYS A 1 94 ? 7.221 -3.945 -7.407 1.00 97.25 94 LYS A N 1
ATOM 708 C CA . LYS A 1 94 ? 6.533 -5.217 -7.593 1.00 97.25 94 LYS A CA 1
ATOM 709 C C . LYS A 1 94 ? 5.047 -5.064 -7.297 1.00 97.25 94 LYS A C 1
ATOM 711 O O . LYS A 1 94 ? 4.683 -4.419 -6.316 1.00 97.25 94 LYS A O 1
ATOM 716 N N . VAL A 1 95 ? 4.198 -5.699 -8.101 1.00 97.75 95 VAL A N 1
ATOM 717 C CA . VAL A 1 95 ? 2.774 -5.859 -7.797 1.00 97.75 95 VAL A CA 1
ATOM 718 C C . VAL A 1 95 ? 2.646 -6.577 -6.460 1.00 97.75 95 VAL A C 1
ATOM 720 O O . VAL A 1 95 ? 3.091 -7.721 -6.307 1.00 97.75 95 VAL A O 1
ATOM 723 N N . MET A 1 96 ? 2.064 -5.879 -5.491 1.00 96.88 96 MET A N 1
ATOM 724 C CA . MET A 1 96 ? 1.986 -6.324 -4.111 1.00 96.88 96 MET A CA 1
ATOM 725 C C . MET A 1 96 ? 0.836 -7.309 -3.933 1.00 96.88 96 MET A C 1
ATOM 727 O O . MET A 1 96 ? -0.227 -7.173 -4.538 1.00 96.88 96 MET A O 1
ATOM 731 N N . ASP A 1 97 ? 1.056 -8.306 -3.080 1.00 91.12 97 ASP A N 1
ATOM 732 C CA . ASP A 1 97 ? -0.015 -9.183 -2.625 1.00 91.12 97 ASP A CA 1
ATOM 733 C C . ASP A 1 97 ? -0.817 -8.488 -1.526 1.00 91.12 97 ASP A C 1
ATOM 735 O O . ASP A 1 97 ? -0.233 -7.935 -0.587 1.00 91.12 97 ASP A O 1
ATOM 739 N N . PHE A 1 98 ? -2.141 -8.590 -1.598 1.00 82.19 98 PHE A N 1
ATOM 740 C CA . PHE A 1 98 ? -2.998 -8.285 -0.465 1.00 82.19 98 PHE A CA 1
ATOM 741 C C . PHE A 1 98 ? -3.805 -9.518 -0.090 1.00 82.19 98 PHE A C 1
ATOM 743 O O . PHE A 1 98 ? -4.812 -9.852 -0.712 1.00 82.19 98 PHE A O 1
ATOM 750 N N . LYS A 1 99 ? -3.369 -10.182 0.982 1.00 75.44 99 LYS A N 1
ATOM 751 C CA . LYS A 1 99 ? -4.007 -11.391 1.512 1.00 75.44 99 LYS A CA 1
ATOM 752 C C . LYS A 1 99 ? -5.278 -11.095 2.310 1.00 75.44 99 LYS A C 1
ATOM 754 O O . LYS A 1 99 ? -5.561 -11.819 3.267 1.00 75.44 99 LYS A O 1
ATOM 759 N N . ALA A 1 100 ? -6.040 -10.058 1.957 1.00 74.88 100 ALA A N 1
ATOM 760 C CA . ALA A 1 100 ? -7.385 -9.973 2.499 1.00 74.88 100 ALA A CA 1
ATOM 761 C C . ALA A 1 100 ? -8.209 -11.126 1.963 1.00 74.88 100 ALA A C 1
ATOM 763 O O . ALA A 1 100 ? -8.256 -11.406 0.761 1.00 74.88 100 ALA A O 1
ATOM 764 N N . LYS A 1 101 ? -8.869 -11.776 2.906 1.00 78.75 101 LYS A N 1
ATOM 765 C CA . LYS A 1 101 ? -10.007 -12.616 2.601 1.00 78.75 101 LYS A CA 1
ATOM 766 C C . LYS A 1 101 ? -11.207 -11.703 2.344 1.00 78.75 101 LYS A C 1
ATOM 768 O O . LYS A 1 101 ? -11.234 -10.597 2.890 1.00 78.75 101 LYS A O 1
ATOM 773 N N . PRO A 1 102 ? -12.184 -12.156 1.546 1.00 80.12 102 PRO A N 1
ATOM 774 C CA . PRO A 1 102 ? -13.500 -11.540 1.540 1.00 80.12 102 PRO A CA 1
ATOM 775 C C . PRO A 1 102 ? -13.996 -11.347 2.972 1.00 80.12 102 PRO A C 1
ATOM 777 O O . PRO A 1 102 ? -13.650 -12.125 3.868 1.00 80.12 102 PRO A O 1
ATOM 780 N N . LEU A 1 103 ? -14.775 -10.293 3.186 1.00 85.38 103 LEU A N 1
ATOM 781 C CA . LEU A 1 103 ? -15.380 -10.071 4.488 1.00 85.38 103 LEU A CA 1
ATOM 782 C C . LEU A 1 103 ? -16.318 -11.229 4.827 1.00 85.38 103 LEU A C 1
ATOM 784 O O . LEU A 1 103 ? -16.948 -11.825 3.956 1.00 85.38 103 LEU A O 1
ATOM 788 N N . GLU A 1 104 ? -16.393 -11.552 6.112 1.00 85.38 104 GLU A N 1
ATOM 789 C CA . GLU A 1 104 ? -17.221 -12.634 6.636 1.00 85.38 104 GLU A CA 1
ATOM 790 C C . GLU A 1 104 ? -17.996 -12.141 7.867 1.00 85.38 104 GLU A C 1
ATOM 792 O O . GLU A 1 104 ? -17.588 -11.200 8.557 1.00 85.38 104 GLU A O 1
ATOM 797 N N . GLY A 1 105 ? -19.120 -12.799 8.161 1.00 84.69 105 GLY A N 1
ATOM 798 C CA . GLY A 1 105 ? -19.968 -12.478 9.311 1.00 84.69 105 GLY A CA 1
ATOM 799 C C . GLY A 1 105 ? -20.555 -11.067 9.237 1.00 84.69 105 GLY A C 1
ATOM 800 O O . GLY A 1 105 ? -20.917 -10.596 8.161 1.00 84.69 105 GLY A O 1
ATOM 801 N N . HIS A 1 106 ? -20.618 -10.381 10.380 1.00 82.00 106 HIS A N 1
ATOM 802 C CA . HIS A 1 106 ? -21.227 -9.049 10.495 1.00 82.00 106 HIS A CA 1
ATOM 803 C C . HIS A 1 106 ? -20.604 -7.992 9.575 1.00 82.00 106 HIS A C 1
ATOM 805 O O . HIS A 1 106 ? -21.275 -7.052 9.181 1.00 82.00 106 HIS A O 1
ATOM 811 N N . LEU A 1 107 ? -19.345 -8.155 9.158 1.00 81.88 107 LEU A N 1
ATOM 812 C CA . LEU A 1 107 ? -18.693 -7.200 8.256 1.00 81.88 107 LEU A CA 1
ATOM 813 C C . LEU A 1 107 ? -19.238 -7.242 6.814 1.00 81.88 107 LEU A C 1
ATOM 815 O O . LEU A 1 107 ? -18.864 -6.397 6.009 1.00 81.88 107 LEU A O 1
ATOM 819 N N . THR A 1 108 ? -20.091 -8.216 6.481 1.00 80.44 108 THR A N 1
ATOM 820 C CA . THR A 1 108 ? -20.773 -8.309 5.174 1.00 80.44 108 THR A CA 1
ATOM 821 C C . THR A 1 108 ? -22.160 -7.674 5.162 1.00 80.44 108 THR A C 1
ATOM 823 O O . THR A 1 108 ? -22.757 -7.516 4.100 1.00 80.44 108 THR A O 1
ATOM 826 N N . GLU A 1 109 ? -22.688 -7.332 6.335 1.00 76.75 109 GLU A N 1
ATOM 827 C CA . GLU A 1 109 ? -24.006 -6.726 6.476 1.00 76.75 109 GLU A CA 1
ATOM 828 C C . GLU A 1 109 ? -23.895 -5.220 6.182 1.00 76.75 109 GLU A C 1
ATOM 830 O O . GLU A 1 109 ? -22.882 -4.594 6.490 1.00 76.75 109 GLU A O 1
ATOM 835 N N . GLU A 1 110 ? -24.938 -4.595 5.623 1.00 73.25 110 GLU A N 1
ATOM 836 C CA . GLU A 1 110 ? -24.987 -3.132 5.397 1.00 73.25 110 GLU A CA 1
ATOM 837 C C . GLU A 1 110 ? -25.134 -2.325 6.710 1.00 73.25 110 GLU A C 1
ATOM 839 O O . GLU A 1 110 ? -25.613 -1.187 6.730 1.00 73.25 110 GLU A O 1
ATOM 844 N N . GLU A 1 111 ? -24.755 -2.918 7.841 1.00 75.94 111 GLU A N 1
ATOM 845 C CA . GLU A 1 111 ? -24.837 -2.297 9.151 1.00 75.94 111 GLU A CA 1
ATOM 846 C C . GLU A 1 111 ? -23.708 -1.281 9.354 1.00 75.94 111 GLU A C 1
ATOM 848 O O . GLU A 1 111 ? -22.555 -1.466 8.965 1.00 75.94 111 GLU A O 1
ATOM 853 N N . ASN A 1 112 ? -24.040 -0.170 10.010 1.00 79.88 112 ASN A N 1
ATOM 854 C CA . ASN A 1 112 ? -23.049 0.834 10.368 1.00 79.88 112 ASN A CA 1
ATOM 855 C C . ASN A 1 112 ? -22.340 0.429 11.665 1.00 79.88 112 ASN A C 1
ATOM 857 O O . ASN A 1 112 ? -22.962 0.389 12.728 1.00 79.88 112 ASN A O 1
ATOM 861 N N . PHE A 1 113 ? -21.023 0.231 11.609 1.00 80.94 113 PHE A N 1
ATOM 862 C CA . PHE A 1 113 ? -20.200 -0.001 12.798 1.00 80.94 113 PHE A CA 1
ATOM 863 C C . PHE A 1 113 ? -19.602 1.312 13.310 1.00 80.94 113 PHE A C 1
ATOM 865 O O . PHE A 1 113 ? -18.919 2.036 12.585 1.00 80.94 113 PHE A O 1
ATOM 872 N N . HIS A 1 114 ? -19.842 1.632 14.583 1.00 85.88 114 HIS A N 1
ATOM 873 C CA . HIS A 1 114 ? -19.315 2.851 15.192 1.00 85.88 114 HIS A CA 1
ATOM 874 C C . HIS A 1 114 ? -17.931 2.616 15.809 1.00 85.88 114 HIS A C 1
ATOM 876 O O . HIS A 1 114 ? -17.794 1.902 16.802 1.00 85.88 114 HIS A O 1
ATOM 882 N N . ILE A 1 115 ? -16.909 3.271 15.256 1.00 91.31 115 ILE A N 1
ATOM 883 C CA . ILE A 1 115 ? -15.545 3.254 15.795 1.00 91.31 115 ILE A CA 1
ATOM 884 C C . ILE A 1 115 ? -15.286 4.571 16.530 1.00 91.31 115 ILE A C 1
ATOM 886 O O . ILE A 1 115 ? -15.315 5.656 15.941 1.00 91.31 115 ILE A O 1
ATOM 890 N N . GLN A 1 116 ? -15.008 4.472 17.830 1.00 91.06 116 GLN A N 1
ATOM 891 C CA . GLN A 1 116 ? -14.656 5.626 18.653 1.00 91.06 116 GLN A CA 1
ATOM 892 C C . GLN A 1 116 ? -13.187 6.015 18.456 1.00 91.06 116 GLN A C 1
ATOM 894 O O . GLN A 1 116 ? -12.280 5.175 18.558 1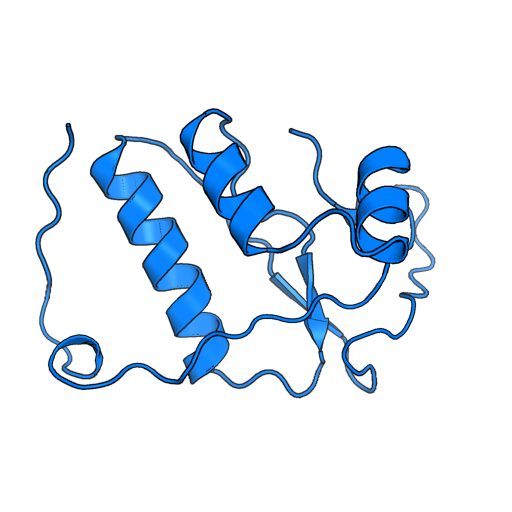.00 91.06 116 GLN A O 1
ATOM 899 N N . SER A 1 117 ? -12.951 7.311 18.235 1.00 90.88 117 SER A N 1
ATOM 900 C CA . SER A 1 117 ? -11.603 7.883 18.298 1.00 90.88 117 SER A CA 1
ATOM 901 C C . SER A 1 117 ? -10.978 7.610 19.666 1.00 90.88 117 SER A C 1
ATOM 903 O O . SER A 1 117 ? -11.678 7.495 20.675 1.00 90.88 117 SER A O 1
ATOM 905 N N . ARG A 1 118 ? -9.654 7.457 19.694 1.00 81.69 118 ARG A N 1
ATOM 906 C CA . ARG A 1 118 ? -8.888 7.402 20.943 1.00 81.69 118 ARG A CA 1
ATOM 907 C C . ARG A 1 118 ? -8.757 8.774 21.585 1.00 81.69 118 ARG A C 1
ATOM 909 O O . ARG A 1 118 ? -8.821 9.771 20.834 1.00 81.69 118 ARG A O 1
#